Protein AF-A0A101G3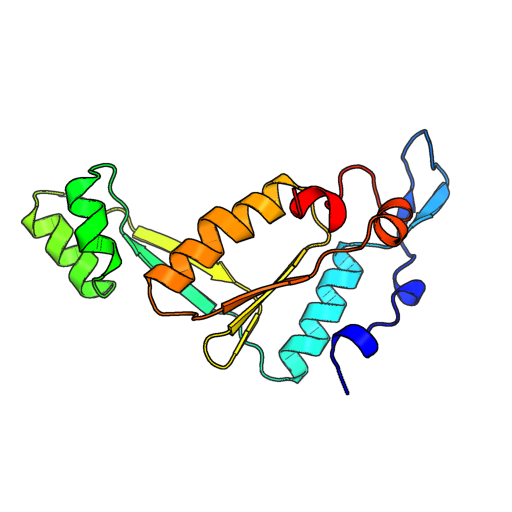Y8-F1 (afdb_monomer_lite)

pLDDT: mean 92.25, std 6.64, range [45.16, 97.62]

Sequence (156 aa):
MDVIQSVDADRFRTKVSKEKTMKGKLLYNPDALNREFKRLFKQRDWKDVRYSYYVTTNYSIMQELITLSLERQKEFLIEKGFTSPIYSYKQTDFVKDNITIEVQFGKYAFVAYDLFVKHLLFYSGGVINVGIEVLPMKSMQSEMSTGIAYYERGSL

Secondary structure (DSSP, 8-state):
--HHHH--GGGG--EE--STTTTT-EE--HHHHHHHHHHHHHTTT-EEEEEEEEE-S-HHHHHHHTTS-HHHHHHHHHHTT-SS-EEEEEEEEEEETTEEEEE--SBHHHHHHIIIIIIHHHHHTTS-SEEEEE---HHHHTTS-TTB--HHHHT-

Foldseek 3Di:
DDLVVVDPQVVQLQDQDPDPVRHRGRFGDLVVSQVSSLVSLVVVVFAKDKDKAWDDPDPVLVVVRLQDDRVVSVVSCVVVPNPDTHIDMDMAGGDDPQEGEDEFQDAPVVVCCCVPPVVVSCCSNSSHPYYHYHFAAPVRCVRHDPRGDHDVVVVD

Radius of gyration: 19.24 Å; chains: 1; bounding box: 45×34×52 Å

Structure (mmCIF, N/CA/C/O backbone):
data_AF-A0A101G3Y8-F1
#
_entry.id   AF-A0A101G3Y8-F1
#
loop_
_atom_site.group_PDB
_atom_site.id
_atom_site.type_symbol
_atom_site.label_atom_id
_atom_site.label_alt_id
_atom_site.label_comp_id
_atom_site.label_asym_id
_atom_site.label_entity_id
_atom_site.label_seq_id
_atom_site.pdbx_PDB_ins_code
_atom_site.Cartn_x
_atom_site.Cartn_y
_atom_site.Cartn_z
_atom_site.occupancy
_atom_site.B_iso_or_equiv
_atom_site.auth_seq_id
_atom_site.auth_comp_id
_atom_site.auth_asym_id
_atom_site.auth_atom_id
_atom_site.pdbx_PDB_model_num
ATOM 1 N N . MET A 1 1 ? -15.088 -18.985 0.917 1.00 54.69 1 MET A N 1
ATOM 2 C CA . MET A 1 1 ? -15.434 -18.028 1.989 1.00 54.69 1 MET A CA 1
ATOM 3 C C . MET A 1 1 ? -14.626 -16.756 1.778 1.00 54.69 1 MET A C 1
ATOM 5 O O . MET A 1 1 ? -13.419 -16.857 1.553 1.00 54.69 1 MET A O 1
ATOM 9 N N . ASP A 1 2 ? -15.286 -15.602 1.765 1.00 86.69 2 ASP A N 1
ATOM 10 C CA . ASP A 1 2 ? -14.684 -14.280 1.541 1.00 86.69 2 ASP A CA 1
ATOM 11 C C . ASP A 1 2 ? -13.694 -13.928 2.672 1.00 86.69 2 ASP A C 1
ATOM 13 O O . ASP A 1 2 ? -13.929 -14.298 3.824 1.00 86.69 2 ASP A O 1
ATOM 17 N N . VAL A 1 3 ? -12.561 -13.284 2.358 1.00 93.56 3 VAL A N 1
ATOM 18 C CA . VAL A 1 3 ? -11.541 -12.910 3.357 1.00 93.56 3 VAL A CA 1
ATOM 19 C C . VAL A 1 3 ? -12.117 -11.956 4.395 1.00 93.56 3 VAL A C 1
ATOM 21 O O . VAL A 1 3 ? -11.931 -12.203 5.582 1.00 93.56 3 VAL A O 1
ATOM 24 N N . ILE A 1 4 ? -12.846 -10.921 3.970 1.00 93.50 4 ILE A N 1
ATOM 25 C CA . ILE A 1 4 ? -13.371 -9.888 4.873 1.00 93.50 4 ILE A CA 1
ATOM 26 C C . ILE A 1 4 ? -14.369 -10.515 5.848 1.00 93.50 4 ILE A C 1
ATOM 28 O O . ILE A 1 4 ? -14.266 -10.319 7.055 1.00 93.50 4 ILE A O 1
ATOM 32 N N . GLN A 1 5 ? -15.275 -11.354 5.340 1.00 94.06 5 GLN A N 1
ATOM 33 C CA . GLN A 1 5 ? -16.267 -12.055 6.164 1.00 94.06 5 GLN A CA 1
ATOM 34 C C . GLN A 1 5 ? -15.651 -13.102 7.102 1.00 94.06 5 GLN A C 1
ATOM 36 O O . GLN A 1 5 ? -16.285 -13.507 8.071 1.00 94.06 5 GLN A O 1
ATOM 41 N N . SER A 1 6 ? -14.433 -13.571 6.814 1.00 94.75 6 SER A N 1
ATOM 42 C CA . SER A 1 6 ? -13.737 -14.547 7.660 1.00 94.75 6 SER A CA 1
ATOM 43 C C . SER A 1 6 ? -13.057 -13.902 8.875 1.00 94.75 6 SER A C 1
ATOM 45 O O . SER A 1 6 ? -12.631 -14.627 9.774 1.00 94.75 6 SER A O 1
ATOM 47 N N . VAL A 1 7 ? -12.912 -12.571 8.905 1.00 95.19 7 VAL A N 1
ATOM 48 C CA . VAL A 1 7 ? -12.275 -11.856 10.017 1.00 95.19 7 VAL A CA 1
ATOM 49 C C . VAL A 1 7 ? -13.308 -11.556 11.098 1.00 95.19 7 VAL A C 1
ATOM 51 O O . VAL A 1 7 ? -14.091 -10.617 10.994 1.00 95.19 7 VAL A O 1
ATOM 54 N N . ASP A 1 8 ? -13.258 -12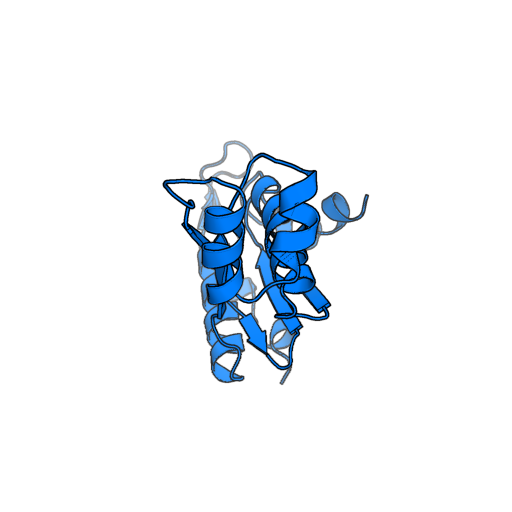.323 12.184 1.00 95.31 8 ASP A N 1
ATOM 55 C CA . ASP A 1 8 ? -13.933 -11.970 13.434 1.00 95.31 8 ASP A CA 1
ATOM 56 C C . ASP A 1 8 ? -13.113 -10.896 14.166 1.00 95.31 8 ASP A C 1
ATOM 58 O O . ASP A 1 8 ? -12.159 -11.191 14.894 1.00 95.31 8 ASP A O 1
ATOM 62 N N . ALA A 1 9 ? -13.455 -9.630 13.916 1.00 94.50 9 ALA A N 1
ATOM 63 C CA . ALA A 1 9 ? -12.718 -8.484 14.433 1.00 94.50 9 ALA A CA 1
ATOM 64 C C . ALA A 1 9 ? -12.719 -8.415 15.970 1.00 94.50 9 ALA A C 1
ATOM 66 O O . ALA A 1 9 ? -11.744 -7.934 16.556 1.00 94.50 9 ALA A O 1
ATOM 67 N N . ASP A 1 10 ? -13.770 -8.896 16.641 1.00 95.19 10 ASP A N 1
ATOM 68 C CA . ASP A 1 10 ? -13.926 -8.751 18.093 1.00 95.19 10 ASP A CA 1
ATOM 69 C C . ASP A 1 10 ? -12.886 -9.554 18.875 1.00 95.19 10 ASP A C 1
ATOM 71 O O . ASP A 1 10 ? -12.412 -9.106 19.924 1.00 95.19 10 ASP A O 1
ATOM 75 N N . ARG A 1 11 ? -12.391 -10.654 18.297 1.00 96.38 11 ARG A N 1
ATOM 76 C CA . ARG A 1 11 ? -11.239 -11.406 18.827 1.00 96.38 11 ARG A CA 1
ATOM 77 C C . ARG A 1 11 ? -9.950 -10.587 18.881 1.00 96.38 11 ARG A C 1
ATOM 79 O O . ARG A 1 11 ? -9.018 -10.950 19.598 1.00 96.38 11 ARG A O 1
ATOM 86 N N . PHE A 1 12 ? -9.886 -9.478 18.147 1.00 96.62 12 PHE A N 1
ATOM 87 C CA . PHE A 1 12 ? -8.729 -8.591 18.085 1.00 96.62 12 PHE A CA 1
ATOM 88 C C . PHE A 1 12 ? -8.887 -7.323 18.936 1.00 96.62 12 PHE A C 1
ATOM 90 O O . PHE A 1 12 ? -8.012 -6.454 18.880 1.00 96.62 12 PHE A O 1
ATOM 97 N N . ARG A 1 13 ? -9.918 -7.226 19.794 1.00 95.81 13 ARG A N 1
ATOM 98 C CA . ARG A 1 13 ? -10.058 -6.180 20.833 1.00 95.81 13 ARG A CA 1
ATOM 99 C C . ARG A 1 13 ? -9.110 -6.397 22.018 1.00 95.81 13 ARG A C 1
ATOM 101 O O . ARG A 1 13 ? -9.514 -6.534 23.168 1.00 95.81 13 ARG A O 1
ATOM 108 N N . THR A 1 14 ? -7.816 -6.460 21.732 1.00 96.25 14 THR A N 1
ATOM 109 C CA . THR A 1 14 ? -6.774 -6.837 22.704 1.00 96.25 14 THR A CA 1
ATOM 110 C C . THR A 1 14 ? -5.933 -5.656 23.178 1.00 96.25 14 THR A C 1
ATOM 112 O O . THR A 1 14 ? -5.093 -5.805 24.066 1.00 96.25 14 THR A O 1
ATOM 115 N N . LYS A 1 15 ? -6.123 -4.465 22.599 1.00 94.94 15 LYS A N 1
ATOM 116 C CA . LYS A 1 15 ? -5.299 -3.296 22.904 1.00 94.94 15 LYS A CA 1
ATOM 117 C C . LYS A 1 15 ? -5.894 -2.507 24.065 1.00 94.94 15 LYS A C 1
ATOM 119 O O . LYS A 1 15 ? -6.909 -1.840 23.902 1.00 94.94 15 LYS A O 1
ATOM 124 N N . VAL A 1 16 ? -5.221 -2.501 25.213 1.00 95.50 16 VAL A N 1
ATOM 125 C CA . VAL A 1 16 ? -5.589 -1.619 26.332 1.00 95.50 16 VAL A CA 1
ATOM 126 C C . VAL A 1 16 ? -5.133 -0.189 26.030 1.00 95.50 16 VAL A C 1
ATOM 128 O O . VAL A 1 16 ? -3.938 0.076 25.866 1.00 95.50 16 VAL A O 1
ATOM 131 N N . SER A 1 17 ? -6.076 0.748 25.957 1.00 94.31 17 SER A N 1
ATOM 132 C CA . SER A 1 17 ? -5.777 2.146 25.647 1.00 94.31 17 SER A CA 1
ATOM 133 C C . SER A 1 17 ? -5.065 2.866 26.793 1.00 94.31 17 SER A C 1
ATOM 135 O O . SER A 1 17 ? -5.454 2.778 27.961 1.00 94.31 17 SER A O 1
ATOM 137 N N . LYS A 1 18 ? -4.039 3.643 26.433 1.00 92.56 18 LYS A N 1
ATOM 138 C CA . LYS A 1 18 ? -3.315 4.565 27.327 1.00 92.56 18 LYS A CA 1
ATOM 139 C C . LYS A 1 18 ? -3.673 6.035 27.065 1.00 92.56 18 LYS A C 1
ATOM 141 O O . LYS A 1 18 ? -3.101 6.927 27.685 1.00 92.56 18 LYS A O 1
ATOM 146 N N . GLU A 1 19 ? -4.587 6.293 26.133 1.00 90.50 19 GLU A N 1
ATOM 147 C CA . GLU A 1 19 ? -4.957 7.639 25.696 1.00 90.50 19 GLU A CA 1
ATOM 148 C C . GLU A 1 19 ? -5.852 8.311 26.743 1.00 90.50 19 GLU A C 1
ATOM 150 O O . GLU A 1 19 ? -6.739 7.669 27.303 1.00 90.50 19 GLU A O 1
ATOM 155 N N . LYS A 1 20 ? -5.642 9.608 27.015 1.00 89.19 20 LYS A N 1
ATOM 156 C CA . LYS A 1 20 ? -6.350 10.326 28.097 1.00 89.19 20 LYS A CA 1
ATOM 157 C C . LYS A 1 20 ? -7.876 10.203 27.998 1.00 89.19 20 LYS A C 1
ATOM 159 O O . LYS A 1 20 ? -8.534 10.040 29.016 1.00 89.19 20 LYS A O 1
ATOM 164 N N . THR A 1 21 ? -8.421 10.240 26.785 1.00 88.06 21 THR A N 1
ATOM 165 C CA . THR A 1 21 ? -9.864 10.189 26.495 1.00 88.06 21 THR A CA 1
ATOM 166 C C . THR A 1 21 ? -10.469 8.783 26.581 1.00 88.06 21 THR A C 1
ATOM 168 O O . THR A 1 21 ? -11.689 8.643 26.596 1.00 88.06 21 THR A O 1
ATOM 171 N N . MET A 1 22 ? -9.645 7.728 26.605 1.00 86.88 22 MET A N 1
ATOM 172 C CA . MET A 1 22 ? -10.089 6.333 26.453 1.00 86.88 22 MET A CA 1
ATOM 173 C C . MET A 1 22 ? -9.342 5.356 27.373 1.00 86.88 22 MET A C 1
ATOM 175 O O . MET A 1 22 ? -9.366 4.149 27.140 1.00 86.88 22 MET A O 1
ATOM 179 N N . LYS A 1 23 ? -8.663 5.859 28.407 1.00 92.06 23 LYS A N 1
ATOM 180 C CA . LYS A 1 23 ? -7.763 5.083 29.265 1.00 92.06 23 LYS A CA 1
ATOM 181 C C . LYS A 1 23 ? -8.454 3.835 29.825 1.00 92.06 23 LYS A C 1
ATOM 183 O O . LYS A 1 23 ? -9.525 3.926 30.413 1.00 92.06 23 LYS A O 1
ATOM 188 N N . GLY A 1 24 ? -7.823 2.676 29.649 1.00 92.25 24 GLY A N 1
ATOM 189 C CA . GLY A 1 24 ? -8.315 1.388 30.148 1.00 92.25 24 GLY A CA 1
ATOM 190 C C . GLY A 1 24 ? -9.329 0.673 29.248 1.00 92.25 24 GLY A C 1
ATOM 191 O O . GLY A 1 24 ? -9.600 -0.498 29.492 1.00 92.25 24 GLY A O 1
ATOM 192 N N . LYS A 1 25 ? -9.853 1.309 28.187 1.00 93.62 25 LYS A N 1
ATOM 193 C CA . LYS A 1 25 ? -10.730 0.628 27.218 1.00 93.62 25 LYS A CA 1
ATOM 194 C C . LYS A 1 25 ? -9.960 -0.423 26.412 1.00 93.62 25 LYS A C 1
ATOM 196 O O . LYS A 1 25 ? -8.806 -0.191 26.043 1.00 93.62 25 LYS A O 1
ATOM 201 N N . LEU A 1 26 ? -10.628 -1.534 26.100 1.00 95.69 26 LEU A N 1
ATOM 202 C CA . LEU A 1 26 ? -10.161 -2.533 25.138 1.00 95.69 26 LEU A CA 1
ATOM 203 C C . LEU A 1 26 ? -10.554 -2.106 23.724 1.00 95.69 26 LEU A C 1
ATOM 205 O O . LEU A 1 26 ? -11.733 -2.024 23.389 1.00 95.69 26 LEU A O 1
ATOM 209 N N . LEU A 1 27 ? -9.544 -1.812 22.916 1.00 96.69 27 LEU A N 1
ATOM 210 C CA . LEU A 1 27 ? -9.666 -1.341 21.544 1.00 96.69 27 LEU A CA 1
ATOM 211 C C . LEU A 1 27 ? -9.235 -2.424 20.565 1.00 96.69 27 LEU A C 1
ATOM 213 O O . LEU A 1 27 ? -8.438 -3.309 20.905 1.00 96.69 27 LEU A O 1
ATOM 217 N N . TYR A 1 28 ? -9.717 -2.312 19.330 1.00 97.62 28 TYR A N 1
ATOM 218 C CA . TYR A 1 28 ? -9.205 -3.106 18.223 1.00 97.62 28 TYR A CA 1
ATOM 219 C C . TYR A 1 28 ? -7.702 -2.867 18.067 1.00 97.62 28 TYR A C 1
ATOM 221 O O . TYR A 1 28 ? -7.219 -1.733 18.123 1.00 97.62 28 TYR A O 1
ATOM 229 N N . ASN A 1 29 ? -6.959 -3.957 17.894 1.00 96.19 29 ASN A N 1
ATOM 230 C CA . ASN A 1 29 ? -5.518 -3.954 17.715 1.00 96.19 29 ASN A CA 1
ATOM 231 C C . ASN A 1 29 ? -5.179 -3.986 16.211 1.00 96.19 29 ASN A C 1
ATOM 233 O O . ASN A 1 29 ? -5.298 -5.054 15.603 1.00 96.19 29 ASN A O 1
ATOM 237 N N . PRO A 1 30 ? -4.733 -2.861 15.612 1.00 94.88 30 PRO A N 1
ATOM 238 C CA . PRO A 1 30 ? -4.433 -2.786 14.183 1.00 94.88 30 PRO A CA 1
ATOM 239 C C . PRO A 1 30 ? -3.407 -3.820 13.723 1.00 94.88 30 PRO A C 1
ATOM 241 O O . PRO A 1 30 ? -3.604 -4.474 12.705 1.00 94.88 30 PRO A O 1
ATOM 244 N N . ASP A 1 31 ? -2.343 -4.027 14.503 1.00 93.50 31 ASP A N 1
ATOM 245 C CA . ASP A 1 31 ? -1.273 -4.956 14.138 1.00 93.50 31 ASP A CA 1
ATOM 246 C C . ASP A 1 31 ? -1.771 -6.403 14.136 1.00 93.50 31 ASP A C 1
ATOM 248 O O . ASP A 1 31 ? -1.342 -7.219 13.321 1.00 93.50 31 ASP A O 1
ATOM 252 N N . ALA A 1 32 ? -2.676 -6.738 15.058 1.00 96.00 32 ALA A N 1
ATOM 253 C CA . ALA A 1 32 ? -3.257 -8.071 15.126 1.00 96.00 32 ALA A CA 1
ATOM 254 C C . ALA A 1 32 ? -4.256 -8.315 13.985 1.00 96.00 32 ALA A C 1
ATOM 256 O O . ALA A 1 32 ? -4.206 -9.379 13.372 1.00 96.00 32 ALA A O 1
ATOM 257 N N . LEU A 1 33 ? -5.077 -7.314 13.646 1.00 96.38 33 LEU A N 1
ATOM 258 C CA . LEU A 1 33 ? -5.957 -7.355 12.476 1.00 96.38 33 LEU A CA 1
ATOM 259 C C . LEU A 1 33 ? -5.151 -7.498 11.178 1.00 96.38 33 LEU A C 1
ATOM 261 O O . LEU A 1 33 ? -5.419 -8.409 10.401 1.00 96.38 33 LEU A O 1
ATOM 265 N N . ASN A 1 34 ? -4.110 -6.684 10.978 1.00 94.31 34 ASN A N 1
ATOM 266 C CA . ASN A 1 34 ? -3.224 -6.773 9.812 1.00 94.31 34 ASN A CA 1
ATOM 267 C C . ASN A 1 34 ? -2.621 -8.177 9.653 1.00 94.31 34 ASN A C 1
ATOM 269 O O . ASN A 1 34 ? -2.605 -8.728 8.552 1.00 94.31 34 ASN A O 1
ATOM 273 N N . ARG A 1 35 ? -2.159 -8.794 10.751 1.00 95.00 35 ARG A N 1
ATOM 274 C CA . ARG A 1 35 ? -1.640 -10.173 10.722 1.00 95.00 35 ARG A CA 1
ATOM 275 C C . ARG A 1 35 ? -2.706 -11.194 10.335 1.00 95.00 35 ARG A C 1
ATOM 277 O O . ARG A 1 35 ? -2.390 -12.128 9.600 1.00 95.00 35 ARG A O 1
ATOM 284 N N . GLU A 1 36 ? -3.938 -11.028 10.804 1.00 96.50 36 GLU A N 1
ATOM 285 C CA . GLU A 1 36 ? -5.028 -11.945 10.468 1.00 96.50 36 GLU A CA 1
ATOM 286 C C . GLU A 1 36 ? -5.439 -11.836 9.000 1.00 96.50 36 GLU A C 1
ATOM 288 O O . GLU A 1 36 ? -5.529 -12.855 8.311 1.00 96.50 36 GLU A O 1
ATOM 293 N N . PHE A 1 37 ? -5.589 -10.615 8.483 1.00 96.69 37 PHE A N 1
ATOM 294 C CA . PHE A 1 37 ? -5.804 -10.399 7.053 1.00 96.69 37 PHE A CA 1
ATOM 295 C C . PHE A 1 37 ? -4.665 -11.004 6.232 1.00 96.69 37 PHE A C 1
ATOM 297 O O . PHE A 1 37 ? -4.924 -11.761 5.296 1.00 96.69 37 PHE A O 1
ATOM 304 N N . LYS A 1 38 ? -3.404 -10.772 6.628 1.00 95.12 38 LYS A N 1
ATOM 305 C CA . LYS A 1 38 ? -2.237 -11.363 5.961 1.00 95.12 38 LYS A CA 1
ATOM 306 C C . LYS A 1 38 ? -2.315 -12.883 5.919 1.00 95.12 38 LYS A C 1
ATOM 308 O O . LYS A 1 38 ? -2.143 -13.470 4.854 1.00 95.12 38 LYS A O 1
ATOM 313 N N . ARG A 1 39 ? -2.635 -13.529 7.041 1.00 95.94 39 ARG A N 1
ATOM 314 C CA . ARG A 1 39 ? -2.814 -14.985 7.113 1.00 95.94 39 ARG A CA 1
ATOM 315 C C . ARG A 1 39 ? -3.896 -15.469 6.140 1.00 95.94 39 ARG A C 1
ATOM 317 O O . ARG A 1 39 ? -3.658 -16.416 5.392 1.00 95.94 39 ARG A O 1
ATOM 324 N N . LEU A 1 40 ? -5.062 -14.825 6.129 1.00 96.56 40 LEU A N 1
ATOM 325 C CA . LEU A 1 40 ? -6.205 -15.219 5.298 1.00 96.56 40 LEU A CA 1
ATOM 326 C C . LEU A 1 40 ? -5.975 -14.991 3.799 1.00 96.56 40 LEU A C 1
ATOM 328 O O . LEU A 1 40 ? -6.386 -15.830 2.992 1.00 96.56 40 LEU A O 1
ATOM 332 N N . PHE A 1 41 ? -5.319 -13.893 3.421 1.00 96.19 41 PHE A N 1
ATOM 333 C CA . PHE A 1 41 ? -4.946 -13.622 2.034 1.00 96.19 41 PHE A CA 1
ATOM 334 C C . PHE A 1 41 ? -3.875 -14.602 1.546 1.00 96.19 41 PHE A C 1
ATOM 336 O O . PHE A 1 41 ? -4.028 -15.190 0.475 1.00 96.19 41 PHE A O 1
ATOM 343 N N . LYS A 1 42 ? -2.841 -14.879 2.352 1.00 94.88 42 LYS A N 1
ATOM 344 C CA . LYS A 1 42 ? -1.794 -15.858 2.003 1.00 94.88 42 LYS A CA 1
ATOM 345 C C . LYS A 1 42 ? -2.357 -17.266 1.796 1.00 94.88 42 LYS A C 1
ATOM 347 O O . LYS A 1 42 ? -1.930 -17.954 0.880 1.00 94.88 42 LYS A O 1
ATOM 352 N N . GLN A 1 43 ? -3.364 -17.666 2.576 1.00 95.56 43 GLN A N 1
ATOM 353 C CA . GLN A 1 43 ? -4.085 -18.937 2.389 1.00 95.56 43 GLN A CA 1
ATOM 354 C C . GLN A 1 43 ? -4.858 -19.040 1.064 1.00 95.56 43 GLN A C 1
ATOM 356 O O . GLN A 1 43 ? -5.323 -20.119 0.717 1.00 95.56 43 GLN A O 1
ATOM 361 N N . ARG A 1 44 ? -5.033 -17.927 0.347 1.00 94.62 44 ARG A N 1
ATOM 362 C CA . ARG A 1 44 ? -5.738 -17.842 -0.941 1.00 94.62 44 ARG A CA 1
ATOM 363 C C . ARG A 1 44 ? -4.795 -17.456 -2.086 1.00 94.62 44 ARG A C 1
ATOM 365 O O . ARG A 1 44 ? -5.237 -16.902 -3.098 1.00 94.62 44 ARG A O 1
ATOM 372 N N . ASP A 1 45 ? -3.505 -17.733 -1.899 1.00 94.94 45 ASP A N 1
ATOM 373 C CA . ASP A 1 45 ? -2.422 -17.530 -2.865 1.00 94.94 45 ASP A CA 1
ATOM 374 C C . ASP A 1 45 ? -2.150 -16.070 -3.247 1.00 94.94 45 ASP A C 1
ATOM 376 O O . ASP A 1 45 ? -1.589 -15.800 -4.308 1.00 94.94 45 ASP A O 1
ATOM 380 N N . TRP A 1 46 ? -2.507 -15.116 -2.383 1.00 96.56 46 TRP A N 1
ATOM 381 C CA . TRP A 1 46 ? -2.073 -13.727 -2.542 1.00 96.56 46 TRP A CA 1
ATOM 382 C C . TRP A 1 46 ? -0.600 -13.590 -2.159 1.00 96.56 46 TRP A C 1
ATOM 384 O O . TRP A 1 46 ? -0.190 -13.960 -1.054 1.00 96.56 46 TRP A O 1
ATOM 394 N N . LYS A 1 47 ? 0.222 -13.052 -3.059 1.00 95.06 47 LYS A N 1
ATOM 395 C CA . LYS A 1 47 ? 1.686 -13.062 -2.917 1.00 95.06 47 LYS A CA 1
ATOM 396 C C . LYS A 1 47 ? 2.232 -11.673 -2.629 1.00 95.06 47 LYS A C 1
ATOM 398 O O . LYS A 1 47 ? 1.654 -10.679 -3.051 1.00 95.06 47 LYS A O 1
ATOM 403 N N . ASP A 1 48 ? 3.358 -11.641 -1.917 1.00 94.38 48 ASP A N 1
ATOM 404 C CA . ASP A 1 48 ? 4.103 -10.396 -1.764 1.00 94.38 48 ASP A CA 1
ATOM 405 C C . ASP A 1 48 ? 4.797 -10.138 -3.106 1.00 94.38 48 ASP A C 1
ATOM 407 O O . ASP A 1 48 ? 5.424 -11.048 -3.657 1.00 94.38 48 ASP A O 1
ATOM 411 N N . VAL A 1 49 ? 4.690 -8.923 -3.636 1.00 94.00 49 VAL A N 1
ATOM 412 C CA . VAL A 1 49 ? 5.338 -8.542 -4.896 1.00 94.00 49 VAL A CA 1
ATOM 413 C C . VAL A 1 49 ? 6.226 -7.341 -4.663 1.00 94.00 49 VAL A C 1
ATOM 415 O O . VAL A 1 49 ? 5.826 -6.341 -4.066 1.00 94.00 49 VAL A O 1
ATOM 418 N N . ARG A 1 50 ? 7.454 -7.449 -5.166 1.00 93.62 50 ARG A N 1
ATOM 419 C CA . ARG A 1 50 ? 8.436 -6.375 -5.184 1.00 93.62 50 ARG A CA 1
ATOM 420 C C . ARG A 1 50 ? 8.541 -5.828 -6.599 1.00 93.62 50 ARG A C 1
ATOM 422 O O . ARG A 1 50 ? 8.831 -6.580 -7.522 1.00 93.62 50 ARG A O 1
ATOM 429 N N . TYR A 1 51 ? 8.358 -4.522 -6.740 1.00 92.00 51 TYR A N 1
ATOM 430 C CA . TYR A 1 51 ? 8.607 -3.798 -7.976 1.00 92.00 51 TYR A CA 1
ATOM 431 C C . TYR A 1 51 ? 9.880 -2.967 -7.834 1.00 92.00 51 TYR A C 1
ATOM 433 O O . TYR A 1 51 ? 10.006 -2.140 -6.925 1.00 92.00 51 TYR A O 1
ATOM 441 N N . SER A 1 52 ? 10.835 -3.220 -8.717 1.00 94.56 52 SER A N 1
ATOM 442 C CA . SER A 1 52 ? 12.145 -2.578 -8.742 1.00 94.56 52 SER A CA 1
ATOM 443 C C . SER A 1 52 ? 12.222 -1.597 -9.900 1.00 94.56 52 SER A C 1
ATOM 445 O O . SER A 1 52 ? 11.682 -1.867 -10.967 1.00 94.56 52 SER A O 1
ATOM 447 N N . TYR A 1 53 ? 12.893 -0.469 -9.688 1.00 94.19 53 TYR A N 1
ATOM 448 C CA . TYR A 1 53 ? 12.980 0.612 -10.669 1.00 94.19 53 TYR A CA 1
ATOM 449 C C . TYR A 1 53 ? 14.210 1.485 -10.411 1.00 94.19 53 TYR A C 1
ATOM 451 O O . TYR A 1 53 ? 14.764 1.489 -9.309 1.00 94.19 53 TYR A O 1
ATOM 459 N N . TYR A 1 54 ? 14.619 2.256 -11.411 1.00 95.88 54 TYR A N 1
ATOM 460 C CA . TYR A 1 54 ? 15.595 3.329 -11.251 1.00 95.88 54 TYR A CA 1
ATOM 461 C C . TYR A 1 54 ? 14.903 4.687 -11.124 1.00 95.88 54 TYR A C 1
ATOM 463 O O . TYR A 1 54 ? 13.805 4.890 -11.639 1.00 95.88 54 TYR A O 1
ATOM 471 N N . VAL A 1 55 ? 15.539 5.627 -10.422 1.00 94.06 55 VAL A N 1
ATOM 472 C CA . VAL A 1 55 ? 15.008 6.986 -10.234 1.00 94.06 55 VAL A CA 1
ATOM 473 C C . VAL A 1 55 ? 15.872 8.041 -10.906 1.00 94.06 55 VAL A C 1
ATOM 475 O O . VAL A 1 55 ? 17.086 7.899 -11.038 1.00 94.06 55 VAL A O 1
ATOM 478 N N . THR A 1 56 ? 15.225 9.138 -11.284 1.00 93.44 56 THR A N 1
ATOM 479 C CA . THR A 1 56 ? 15.860 10.351 -11.792 1.00 93.44 56 THR A CA 1
ATOM 480 C C . THR A 1 56 ? 15.064 11.571 -11.338 1.00 93.44 56 THR A C 1
ATOM 482 O O . THR A 1 56 ? 13.863 11.477 -11.092 1.00 93.44 56 THR A O 1
ATOM 485 N N . THR A 1 57 ? 15.728 12.718 -11.218 1.00 91.75 57 THR A N 1
ATOM 486 C CA . THR A 1 57 ? 15.080 14.017 -10.985 1.00 91.75 57 THR A CA 1
ATOM 487 C C . THR A 1 57 ? 14.743 14.742 -12.291 1.00 91.75 57 THR A C 1
ATOM 489 O O . THR A 1 57 ? 14.077 15.774 -12.263 1.00 91.75 57 THR A O 1
ATOM 492 N N . ASN A 1 58 ? 15.181 14.220 -13.445 1.00 94.00 58 ASN A N 1
ATOM 493 C CA . ASN A 1 58 ? 14.874 14.794 -14.750 1.00 94.00 58 ASN A CA 1
ATOM 494 C C . ASN A 1 58 ? 13.502 14.307 -15.240 1.00 94.00 58 ASN A C 1
ATOM 496 O O . ASN A 1 58 ? 13.335 13.140 -15.593 1.00 94.00 58 ASN A O 1
ATOM 500 N N . TYR A 1 59 ? 12.540 15.227 -15.291 1.00 90.31 59 TYR A N 1
ATOM 501 C CA . TYR A 1 59 ? 11.151 14.939 -15.642 1.00 90.31 59 TYR A CA 1
ATOM 502 C C . TYR A 1 59 ? 10.981 14.337 -17.045 1.00 90.31 59 TYR A C 1
ATOM 504 O O . TYR A 1 59 ? 10.279 13.340 -17.197 1.00 90.31 59 TYR A O 1
ATOM 512 N N . SER A 1 60 ? 11.652 14.886 -18.061 1.00 92.00 60 SER A N 1
ATOM 513 C CA . SER A 1 60 ? 11.530 14.395 -19.441 1.00 92.00 60 SER A CA 1
ATOM 514 C C . SER A 1 60 ? 12.070 12.972 -19.587 1.00 92.00 60 SER A C 1
ATOM 516 O O . SER A 1 60 ? 11.496 12.156 -20.296 1.00 92.00 60 SER A O 1
ATOM 518 N N . ILE A 1 61 ? 13.152 12.654 -18.873 1.00 94.31 61 ILE A N 1
ATOM 519 C CA . ILE A 1 61 ? 13.735 11.306 -18.849 1.00 94.31 61 ILE A CA 1
ATOM 520 C C . ILE A 1 61 ? 12.827 10.344 -18.083 1.00 94.31 61 ILE A C 1
ATOM 522 O O . ILE A 1 61 ? 12.640 9.211 -18.513 1.00 94.31 61 ILE A O 1
ATOM 526 N N . MET A 1 62 ? 12.235 10.790 -16.972 1.00 91.06 62 MET A N 1
ATOM 527 C CA . MET A 1 62 ? 11.329 9.979 -16.158 1.00 91.06 62 MET A CA 1
ATOM 528 C C . MET A 1 62 ? 10.126 9.468 -16.962 1.00 91.06 62 MET A C 1
ATOM 530 O O . MET A 1 62 ? 9.756 8.310 -16.799 1.00 91.06 62 MET A O 1
ATOM 534 N N . GLN A 1 63 ? 9.538 10.296 -17.833 1.00 88.62 63 GLN A N 1
ATOM 535 C CA . GLN A 1 63 ? 8.378 9.903 -18.646 1.00 88.62 63 GLN A CA 1
ATOM 536 C C . GLN A 1 63 ? 8.665 8.707 -19.564 1.00 88.62 63 GLN A C 1
ATOM 538 O O . GLN A 1 63 ? 7.805 7.849 -19.734 1.00 88.62 63 GLN A O 1
ATOM 543 N N . GLU A 1 64 ? 9.870 8.628 -20.126 1.00 91.69 64 GLU A N 1
ATOM 544 C CA . GLU A 1 64 ? 10.292 7.490 -20.947 1.00 91.69 64 GLU A CA 1
ATOM 545 C C . GLU A 1 64 ? 10.700 6.306 -20.057 1.00 91.69 64 GLU A C 1
ATOM 547 O O . GLU A 1 64 ? 10.252 5.179 -20.269 1.00 91.69 64 GLU A O 1
ATOM 552 N N . LEU A 1 65 ? 11.462 6.582 -18.991 1.00 92.38 65 LEU A N 1
ATOM 553 C CA . LEU A 1 65 ? 12.000 5.594 -18.054 1.00 92.38 65 LEU A CA 1
ATOM 554 C C . LEU A 1 65 ? 10.929 4.653 -17.486 1.00 92.38 65 LEU A C 1
ATOM 556 O O . LEU A 1 65 ? 11.161 3.449 -17.409 1.00 92.38 65 LEU A O 1
ATOM 560 N N . ILE A 1 66 ? 9.763 5.182 -17.098 1.00 87.94 66 ILE A N 1
ATOM 561 C CA . ILE A 1 66 ? 8.701 4.390 -16.451 1.00 87.94 66 ILE A CA 1
ATOM 562 C C . ILE A 1 66 ? 8.106 3.304 -17.353 1.00 87.94 66 ILE A C 1
ATOM 564 O O . ILE A 1 66 ? 7.515 2.360 -16.840 1.00 87.94 66 ILE A O 1
ATOM 568 N N . THR A 1 67 ? 8.267 3.425 -18.673 1.00 88.94 67 THR A N 1
ATOM 569 C CA . THR A 1 67 ? 7.743 2.461 -19.654 1.00 88.94 67 THR A CA 1
ATOM 570 C C . THR A 1 67 ? 8.715 1.317 -19.949 1.00 88.94 67 THR A C 1
ATOM 572 O O . THR A 1 67 ? 8.353 0.340 -20.601 1.00 88.94 67 THR A O 1
ATOM 575 N N . LEU A 1 68 ? 9.960 1.433 -19.480 1.00 91.81 68 LEU A N 1
ATOM 576 C CA . LEU A 1 68 ? 11.042 0.499 -19.768 1.00 91.81 68 LEU A CA 1
ATOM 577 C C . LEU A 1 68 ? 11.131 -0.593 -18.694 1.00 91.81 68 LEU A C 1
ATOM 579 O O . LEU A 1 68 ? 10.852 -0.348 -17.517 1.00 91.81 68 LEU A O 1
ATOM 583 N N . SER A 1 69 ? 11.609 -1.781 -19.082 1.00 92.12 69 SER A N 1
ATOM 584 C CA . SER A 1 69 ? 11.999 -2.823 -18.121 1.00 92.12 69 SER A CA 1
ATOM 585 C C . SER A 1 69 ? 13.141 -2.343 -17.221 1.00 92.12 69 SER A C 1
ATOM 587 O O . SER A 1 69 ? 13.886 -1.435 -17.586 1.00 92.12 69 SER A O 1
ATOM 589 N N . LEU A 1 70 ? 13.326 -2.966 -16.055 1.00 93.38 70 LEU A N 1
ATOM 590 C CA . LEU A 1 70 ? 14.367 -2.580 -15.095 1.00 93.38 70 LEU A CA 1
ATOM 591 C C . LEU A 1 70 ? 15.776 -2.559 -15.714 1.00 93.38 70 LEU A C 1
ATOM 593 O O . LEU A 1 70 ? 16.556 -1.639 -15.460 1.00 93.38 70 LEU A O 1
ATOM 597 N N . GLU A 1 71 ? 16.102 -3.566 -16.522 1.00 93.06 71 GLU A N 1
ATOM 598 C CA . GLU A 1 71 ? 17.380 -3.673 -17.225 1.00 93.06 71 GLU A CA 1
ATOM 599 C C . GLU A 1 71 ? 17.550 -2.495 -18.186 1.00 93.06 71 GLU A C 1
ATOM 601 O O . GLU A 1 71 ? 18.564 -1.792 -18.146 1.00 93.06 71 GLU A O 1
ATOM 606 N N . ARG A 1 72 ? 16.508 -2.207 -18.976 1.00 95.94 72 ARG A N 1
ATOM 607 C CA . ARG A 1 72 ? 16.537 -1.127 -19.960 1.00 95.94 72 ARG A CA 1
ATOM 608 C C . ARG A 1 72 ? 16.525 0.256 -19.310 1.00 95.94 72 ARG A C 1
ATOM 610 O O . ARG A 1 72 ? 17.154 1.167 -19.836 1.00 95.94 72 ARG A O 1
ATOM 617 N N . GLN A 1 73 ? 15.896 0.417 -18.146 1.00 96.31 73 GLN A N 1
ATOM 618 C CA . GLN A 1 73 ? 15.955 1.648 -17.352 1.00 96.31 73 GLN A CA 1
ATOM 619 C C . GLN A 1 73 ? 17.397 2.013 -16.990 1.00 96.31 73 GLN A C 1
ATOM 621 O O . GLN A 1 73 ? 17.799 3.169 -17.123 1.00 96.31 73 GLN A O 1
ATOM 626 N N . LYS A 1 74 ? 18.191 1.030 -16.547 1.00 96.81 74 LYS A N 1
ATOM 627 C CA . LYS A 1 74 ? 19.598 1.247 -16.194 1.00 96.81 74 LYS A CA 1
ATOM 628 C C . LYS A 1 74 ? 20.408 1.713 -17.402 1.00 96.81 74 LYS A C 1
ATOM 630 O O . LYS A 1 74 ? 21.132 2.700 -17.301 1.00 96.81 74 LYS A O 1
ATOM 635 N N . GLU A 1 75 ? 20.285 1.002 -18.521 1.00 97.06 75 GLU A N 1
ATOM 636 C CA . GLU A 1 75 ? 20.985 1.320 -19.771 1.00 97.06 75 GLU A CA 1
ATOM 637 C C . GLU A 1 75 ? 20.600 2.704 -20.292 1.00 97.06 75 GLU A C 1
ATOM 639 O O . GLU A 1 75 ? 21.470 3.526 -20.566 1.00 97.06 75 GLU A O 1
ATOM 644 N N . PHE A 1 76 ? 19.300 2.996 -20.333 1.00 97.19 76 PHE A N 1
ATOM 645 C CA . PHE A 1 76 ? 18.767 4.278 -20.775 1.00 97.19 76 PHE A CA 1
ATOM 646 C C . PHE A 1 76 ? 19.312 5.448 -19.947 1.00 97.19 76 PHE A C 1
ATOM 648 O O . PHE A 1 76 ? 19.704 6.472 -20.500 1.00 97.19 76 PHE A O 1
ATOM 655 N N . LEU A 1 77 ? 19.404 5.305 -18.621 1.00 97.38 77 LEU A N 1
ATOM 656 C CA . LEU A 1 77 ? 19.998 6.345 -17.777 1.00 97.38 77 LEU A CA 1
ATOM 657 C C . LEU A 1 77 ? 21.487 6.555 -18.084 1.00 97.38 77 LEU A C 1
ATOM 659 O O . LEU A 1 77 ? 21.934 7.699 -18.150 1.00 97.38 77 LEU A O 1
ATOM 663 N N . ILE A 1 78 ? 22.244 5.484 -18.327 1.00 96.62 78 ILE A N 1
ATOM 664 C CA . ILE A 1 78 ? 23.659 5.584 -18.718 1.00 96.62 78 ILE A CA 1
ATOM 665 C C . ILE A 1 78 ? 23.795 6.295 -20.074 1.00 96.62 78 ILE A C 1
ATOM 667 O O . ILE A 1 78 ? 24.608 7.210 -20.198 1.00 96.62 78 ILE A O 1
ATOM 671 N N . GLU A 1 79 ? 22.959 5.954 -21.060 1.00 96.56 79 GLU A N 1
ATOM 672 C CA . GLU A 1 79 ? 22.913 6.607 -22.381 1.00 96.56 79 GLU A CA 1
ATOM 673 C C . GLU A 1 79 ? 22.598 8.110 -22.280 1.00 96.56 79 GLU A C 1
ATOM 675 O O . GLU A 1 79 ? 23.118 8.914 -23.053 1.00 96.56 79 GLU A O 1
ATOM 680 N N . LYS A 1 80 ? 21.784 8.517 -21.297 1.00 96.31 80 LYS A N 1
ATOM 681 C CA . LYS A 1 80 ? 21.476 9.929 -21.005 1.00 96.31 80 LYS A CA 1
ATOM 682 C C . LYS A 1 80 ? 22.540 10.633 -20.147 1.00 96.31 80 LYS A C 1
ATOM 684 O O . LYS A 1 80 ? 22.326 11.776 -19.747 1.00 96.31 80 LYS A O 1
ATOM 689 N N . GLY A 1 81 ? 23.671 9.983 -19.867 1.00 95.56 81 GLY A N 1
ATOM 690 C CA . GLY A 1 81 ? 24.815 10.571 -19.164 1.00 95.56 81 GLY A CA 1
ATOM 691 C C . GLY A 1 81 ? 24.790 10.435 -17.639 1.00 95.56 81 GLY A C 1
ATOM 692 O O . GLY A 1 81 ? 25.595 11.074 -16.962 1.00 95.56 81 GLY A O 1
ATOM 693 N N . PHE A 1 82 ? 23.902 9.613 -17.068 1.00 95.50 82 PHE A N 1
ATOM 694 C CA . PHE A 1 82 ? 23.910 9.331 -15.630 1.00 95.50 82 PHE A CA 1
ATOM 695 C C . PHE A 1 82 ? 25.004 8.307 -15.316 1.00 95.50 82 PHE A C 1
ATOM 697 O O . PHE A 1 82 ? 24.912 7.142 -15.696 1.00 95.50 82 PHE A O 1
ATOM 704 N N . THR A 1 83 ? 26.028 8.725 -14.574 1.00 92.81 83 THR A N 1
ATOM 705 C CA . THR A 1 83 ? 27.174 7.868 -14.220 1.00 92.81 83 THR A CA 1
ATOM 706 C C . THR A 1 83 ? 26.857 6.851 -13.123 1.00 92.81 83 THR A C 1
ATOM 708 O O . THR A 1 83 ? 27.459 5.780 -13.089 1.00 92.81 83 THR A O 1
ATOM 711 N N . SER A 1 84 ? 25.879 7.155 -12.264 1.00 93.12 84 SER A N 1
ATOM 712 C CA . SER A 1 84 ? 25.459 6.301 -11.147 1.00 93.12 84 SER A CA 1
ATOM 713 C C . SER A 1 84 ? 23.929 6.231 -11.044 1.00 93.12 84 SER A C 1
ATOM 715 O O . SER A 1 84 ? 23.346 6.913 -10.196 1.00 93.12 84 SER A O 1
ATOM 717 N N . PRO A 1 85 ? 23.247 5.434 -11.893 1.00 95.81 85 PRO A N 1
ATOM 718 C CA . PRO A 1 85 ? 21.804 5.227 -11.793 1.00 95.81 85 PRO A CA 1
ATOM 719 C C . PRO A 1 85 ? 21.387 4.738 -10.398 1.00 95.81 85 PRO A C 1
ATOM 721 O O . PRO A 1 85 ? 21.919 3.752 -9.883 1.00 95.81 85 PRO A O 1
ATOM 724 N N . ILE A 1 86 ? 20.410 5.413 -9.788 1.00 96.50 86 ILE A N 1
ATOM 725 C CA . ILE A 1 86 ? 19.960 5.120 -8.422 1.00 96.50 86 ILE A CA 1
ATOM 726 C C . ILE A 1 86 ? 18.862 4.058 -8.469 1.00 96.50 86 ILE A C 1
ATOM 728 O O . ILE A 1 86 ? 17.761 4.315 -8.953 1.00 96.50 86 ILE A O 1
ATOM 732 N N . TYR A 1 87 ? 19.160 2.873 -7.943 1.00 96.56 87 TYR A N 1
ATOM 733 C CA . TYR A 1 87 ? 18.200 1.780 -7.809 1.00 96.56 87 TYR A CA 1
ATOM 734 C C . TYR A 1 87 ? 17.260 2.005 -6.618 1.00 96.56 87 TYR A C 1
ATOM 736 O O . TYR A 1 87 ? 17.686 2.387 -5.526 1.00 96.56 87 TYR A O 1
ATOM 744 N N . SER A 1 88 ? 15.980 1.703 -6.803 1.00 95.44 88 SER A N 1
ATOM 745 C CA . SER A 1 88 ? 14.973 1.678 -5.751 1.00 95.44 88 SER A CA 1
ATOM 746 C C . SER A 1 88 ? 14.005 0.513 -5.945 1.00 95.44 88 SER A C 1
ATOM 748 O O . SER A 1 88 ? 14.023 -0.213 -6.940 1.00 95.44 88 SER A O 1
ATOM 750 N N . TYR A 1 89 ? 13.154 0.305 -4.948 1.00 94.56 89 TYR A N 1
ATOM 751 C CA . TYR A 1 89 ? 12.064 -0.650 -5.039 1.00 94.56 89 TYR A CA 1
ATOM 752 C C . TYR A 1 89 ? 10.912 -0.264 -4.116 1.00 94.56 89 TYR A C 1
ATOM 754 O O . TYR A 1 89 ? 11.059 0.534 -3.179 1.00 94.56 89 TYR A O 1
ATOM 762 N N . LYS A 1 90 ? 9.756 -0.861 -4.383 1.00 93.69 90 LYS A N 1
ATOM 763 C CA . LYS A 1 90 ? 8.594 -0.889 -3.497 1.00 93.69 90 LYS A CA 1
ATOM 764 C C . LYS A 1 90 ? 8.083 -2.316 -3.400 1.00 93.69 90 LYS A C 1
ATOM 766 O O . LYS A 1 90 ? 8.317 -3.128 -4.290 1.00 93.69 90 LYS A O 1
ATOM 771 N N . GLN A 1 91 ? 7.417 -2.617 -2.298 1.00 91.94 91 GLN A N 1
ATOM 772 C CA . GLN A 1 91 ? 6.812 -3.915 -2.053 1.00 91.94 91 GLN A CA 1
ATOM 773 C C . GLN A 1 91 ? 5.372 -3.710 -1.596 1.00 91.94 91 GLN A C 1
ATOM 775 O O . GLN A 1 91 ? 5.085 -2.756 -0.871 1.00 91.94 91 GLN A O 1
ATOM 780 N N . THR A 1 92 ? 4.500 -4.602 -2.045 1.00 89.56 92 THR A N 1
ATOM 781 C CA . THR A 1 92 ? 3.107 -4.715 -1.613 1.00 89.56 92 THR A CA 1
ATOM 782 C C . THR A 1 92 ? 2.842 -6.162 -1.200 1.00 89.56 92 THR A C 1
ATOM 784 O O . THR A 1 92 ? 3.492 -7.085 -1.708 1.00 89.56 92 THR A O 1
ATOM 787 N N . ASP A 1 93 ? 1.950 -6.358 -0.235 1.00 84.94 93 ASP A N 1
ATOM 788 C CA . ASP A 1 93 ? 1.799 -7.636 0.469 1.00 84.94 93 ASP A CA 1
ATOM 789 C C . ASP A 1 93 ? 0.853 -8.620 -0.246 1.00 84.94 93 ASP A C 1
ATOM 791 O O . ASP A 1 93 ? 0.989 -9.845 -0.107 1.00 84.94 93 ASP A O 1
ATOM 795 N N . PHE A 1 94 ? -0.113 -8.110 -1.015 1.00 94.06 94 PHE A N 1
ATOM 796 C CA . PHE A 1 94 ? -1.159 -8.933 -1.618 1.00 94.06 94 PHE A CA 1
ATOM 797 C C . PHE A 1 94 ? -1.351 -8.592 -3.092 1.00 94.06 94 PHE A C 1
ATOM 799 O O . PHE A 1 94 ? -2.151 -7.732 -3.429 1.00 94.06 94 PHE A O 1
ATOM 806 N N . VAL A 1 95 ? -0.699 -9.344 -3.981 1.00 95.56 95 VAL A N 1
ATOM 807 C CA . VAL A 1 95 ? -0.989 -9.318 -5.423 1.00 95.56 95 VAL A CA 1
ATOM 808 C C . VAL A 1 95 ? -1.472 -10.675 -5.908 1.00 95.56 95 VAL A C 1
ATOM 810 O O . VAL A 1 95 ? -0.914 -11.717 -5.539 1.00 95.56 95 VAL A O 1
ATOM 813 N N . LYS A 1 96 ? -2.497 -10.648 -6.759 1.00 95.50 96 LYS A N 1
ATOM 814 C CA . LYS A 1 96 ? -3.022 -11.799 -7.491 1.00 95.50 96 LYS A CA 1
ATOM 815 C C . LYS A 1 96 ? -3.736 -11.313 -8.752 1.00 95.50 96 LYS A C 1
ATOM 817 O O . LYS A 1 96 ? -4.460 -10.331 -8.684 1.00 95.50 96 LYS A O 1
ATOM 822 N N . ASP A 1 97 ? -3.520 -11.977 -9.886 1.00 95.31 97 ASP A N 1
ATOM 823 C CA . ASP A 1 97 ? -4.210 -11.688 -11.156 1.00 95.31 97 ASP A CA 1
ATOM 824 C C . ASP A 1 97 ? -4.162 -10.199 -11.570 1.00 95.31 97 ASP A C 1
ATOM 826 O O . ASP A 1 97 ? -5.155 -9.620 -12.001 1.00 95.31 97 ASP A O 1
ATOM 830 N N . ASN A 1 98 ? -2.990 -9.567 -11.410 1.00 94.56 98 ASN A N 1
ATOM 831 C CA . ASN A 1 98 ? -2.753 -8.134 -11.650 1.00 94.56 98 ASN A CA 1
ATOM 832 C C . ASN A 1 98 ? -3.654 -7.200 -10.816 1.00 94.56 98 ASN A C 1
ATOM 834 O O . ASN A 1 98 ? -3.899 -6.053 -11.188 1.00 94.56 98 ASN A O 1
ATOM 838 N N . ILE A 1 99 ? -4.144 -7.668 -9.671 1.00 95.44 99 ILE A N 1
ATOM 839 C CA . ILE A 1 99 ? -4.860 -6.874 -8.673 1.00 95.44 99 ILE A CA 1
ATOM 840 C C . ILE A 1 99 ? -3.990 -6.823 -7.426 1.00 95.44 99 ILE A C 1
ATOM 842 O O . ILE A 1 99 ? -3.492 -7.861 -6.984 1.00 95.44 99 ILE A O 1
ATOM 846 N N . THR A 1 100 ? -3.820 -5.634 -6.848 1.00 95.56 100 THR A N 1
ATOM 847 C CA . THR A 1 100 ? -3.252 -5.505 -5.501 1.00 95.56 100 THR A CA 1
ATOM 848 C C . THR A 1 100 ? -4.323 -5.157 -4.478 1.00 95.56 100 THR A C 1
ATOM 850 O O . THR A 1 100 ? -5.257 -4.413 -4.778 1.00 95.56 100 THR A O 1
ATOM 853 N N . ILE A 1 101 ? -4.168 -5.691 -3.271 1.00 94.94 101 ILE A N 1
ATOM 854 C CA . ILE A 1 101 ? -4.922 -5.302 -2.085 1.00 94.94 101 ILE A CA 1
ATOM 855 C C . ILE A 1 101 ? -3.930 -4.751 -1.060 1.00 94.94 101 ILE A C 1
ATOM 857 O O . ILE A 1 101 ? -2.927 -5.390 -0.754 1.00 94.94 101 ILE A O 1
ATOM 861 N N . GLU A 1 102 ? -4.238 -3.599 -0.481 1.00 92.69 102 GLU A N 1
ATOM 862 C CA . GLU A 1 102 ? -3.558 -3.069 0.700 1.00 92.69 102 GLU A CA 1
ATOM 863 C C . GLU A 1 102 ? -4.589 -2.960 1.834 1.00 92.69 102 GLU A C 1
ATOM 865 O O . GLU A 1 102 ? -5.677 -2.403 1.676 1.00 92.69 102 GLU A O 1
ATOM 870 N N . VAL A 1 103 ? -4.283 -3.572 2.981 1.00 94.12 103 VAL A N 1
ATOM 871 C CA . VAL A 1 103 ? -5.130 -3.506 4.180 1.00 94.12 103 VAL A CA 1
ATOM 872 C C . VAL A 1 103 ? -4.513 -2.504 5.133 1.00 94.12 103 VAL A C 1
ATOM 874 O O . VAL A 1 103 ? -3.396 -2.712 5.608 1.00 94.12 103 VAL A O 1
ATOM 877 N N . GLN A 1 104 ? -5.241 -1.431 5.435 1.00 91.06 104 GLN A N 1
ATOM 878 C CA . GLN A 1 104 ? -4.650 -0.277 6.091 1.00 91.06 104 GLN A CA 1
ATOM 879 C C . GLN A 1 104 ? -5.429 0.149 7.335 1.00 91.06 104 GLN A C 1
ATOM 881 O O . GLN A 1 104 ? -6.349 0.965 7.317 1.00 91.06 104 GLN A O 1
ATOM 886 N N . PHE A 1 105 ? -4.974 -0.373 8.475 1.00 93.88 105 PHE A N 1
ATOM 887 C CA . PHE A 1 105 ? -5.366 0.082 9.814 1.00 93.88 105 PHE A CA 1
ATOM 888 C C . PHE A 1 105 ? -4.323 1.027 10.440 1.00 93.88 105 PHE A C 1
ATOM 890 O O . PHE A 1 105 ? -4.203 1.107 11.662 1.00 93.88 105 PHE A O 1
ATOM 897 N N . GLY A 1 106 ? -3.526 1.709 9.612 1.00 91.00 106 GLY A N 1
ATOM 898 C CA . GLY A 1 106 ? -2.481 2.653 10.008 1.00 91.00 106 GLY A CA 1
ATOM 899 C C . GLY A 1 106 ? -2.903 4.125 9.945 1.00 91.00 106 GLY A C 1
ATOM 900 O O . GLY A 1 106 ? -4.077 4.476 9.836 1.00 91.00 106 GLY A O 1
ATOM 901 N N . LYS A 1 107 ? -1.920 5.027 10.054 1.00 91.12 107 LYS A N 1
ATOM 902 C CA . LYS A 1 107 ? -2.144 6.482 9.967 1.00 91.12 107 LYS A CA 1
ATOM 903 C C . LYS A 1 107 ? -2.486 6.918 8.539 1.00 91.12 107 LYS A C 1
ATOM 905 O O . LYS A 1 107 ? -1.987 6.341 7.580 1.00 91.12 107 LYS A O 1
ATOM 910 N N . TYR A 1 108 ? -3.206 8.034 8.412 1.00 86.81 108 TYR A N 1
ATOM 911 C CA . TYR A 1 108 ? -3.593 8.625 7.118 1.00 86.81 108 TYR A CA 1
ATOM 912 C C . TYR A 1 108 ? -2.427 8.832 6.136 1.00 86.81 108 TYR A C 1
ATOM 914 O O . TYR A 1 108 ? -2.578 8.593 4.944 1.00 86.81 108 TYR A O 1
ATOM 922 N N . ALA A 1 109 ? -1.249 9.229 6.630 1.00 86.44 109 ALA A N 1
ATOM 923 C CA . ALA A 1 109 ? -0.070 9.420 5.783 1.00 86.44 109 ALA A CA 1
ATOM 924 C C . ALA A 1 109 ? 0.344 8.144 5.025 1.00 86.44 109 ALA A C 1
ATOM 926 O O . ALA A 1 109 ? 0.876 8.247 3.926 1.00 86.44 109 ALA A O 1
ATOM 927 N N . PHE A 1 110 ? 0.083 6.959 5.590 1.00 88.38 110 PHE A N 1
ATOM 928 C CA . PHE A 1 110 ? 0.379 5.688 4.931 1.00 88.38 110 PHE A CA 1
ATOM 929 C C . PHE A 1 110 ? -0.656 5.351 3.855 1.00 88.38 110 PHE A C 1
ATOM 931 O O . PHE A 1 110 ? -0.249 4.965 2.771 1.00 88.38 110 PHE A O 1
ATOM 938 N N . VAL A 1 111 ? -1.946 5.628 4.087 1.00 86.81 111 VAL A N 1
ATOM 939 C CA . VAL A 1 111 ? -2.994 5.492 3.051 1.00 86.81 111 VAL A CA 1
ATOM 940 C C . VAL A 1 111 ? -2.661 6.349 1.829 1.00 86.81 111 VAL A C 1
ATOM 942 O O . VAL A 1 111 ? -2.635 5.864 0.705 1.00 86.81 111 VAL A O 1
ATOM 945 N N . ALA A 1 112 ? -2.345 7.631 2.041 1.00 87.75 112 ALA A N 1
ATOM 946 C CA . ALA A 1 112 ? -1.974 8.525 0.945 1.00 87.75 112 ALA A CA 1
ATOM 947 C C . ALA A 1 112 ? -0.724 8.024 0.199 1.00 87.75 112 ALA A C 1
ATOM 949 O O . ALA A 1 112 ? -0.641 8.120 -1.022 1.00 87.75 112 ALA A O 1
ATOM 950 N N . TYR A 1 113 ? 0.246 7.466 0.923 1.00 88.50 113 TYR A N 1
ATOM 951 C CA . TYR A 1 113 ? 1.436 6.881 0.316 1.00 88.50 113 TYR A CA 1
ATOM 952 C C . TYR A 1 113 ? 1.117 5.632 -0.520 1.00 88.50 113 TYR A C 1
ATOM 954 O O . TYR A 1 113 ? 1.621 5.503 -1.637 1.00 88.50 113 TYR A O 1
ATOM 962 N N . ASP A 1 114 ? 0.275 4.731 -0.017 1.00 88.38 114 ASP A N 1
ATOM 963 C CA . ASP A 1 114 ? -0.128 3.523 -0.738 1.00 88.38 114 ASP A CA 1
ATOM 964 C C . ASP A 1 114 ? -0.896 3.888 -2.024 1.00 88.38 114 ASP A C 1
ATOM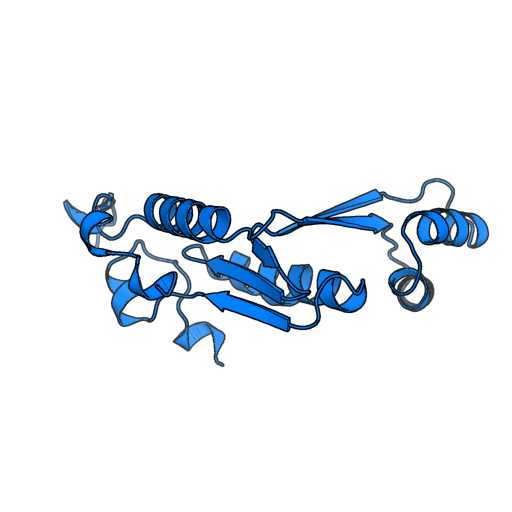 966 O O . ASP A 1 114 ? -0.531 3.420 -3.106 1.00 88.38 114 ASP A O 1
ATOM 970 N N . LEU A 1 115 ? -1.837 4.838 -1.951 1.00 87.12 115 LEU A N 1
ATOM 971 C CA . LEU A 1 115 ? -2.599 5.329 -3.106 1.00 87.12 115 LEU A CA 1
ATOM 972 C C . LEU A 1 115 ? -1.723 6.053 -4.146 1.00 87.12 115 LEU A C 1
ATOM 974 O O . LEU A 1 115 ? -1.706 5.683 -5.321 1.00 87.12 115 LEU A O 1
ATOM 978 N N . PHE A 1 116 ? -0.995 7.097 -3.740 1.00 87.81 116 PHE A N 1
ATOM 979 C CA . PHE A 1 116 ? -0.337 8.006 -4.688 1.00 87.81 116 PHE A CA 1
ATOM 980 C C . PHE A 1 116 ? 1.072 7.575 -5.093 1.00 87.81 116 PHE A C 1
ATOM 982 O O . PHE A 1 116 ? 1.577 8.039 -6.113 1.00 87.81 116 PHE A O 1
ATOM 989 N N . VAL A 1 117 ? 1.724 6.711 -4.310 1.00 88.75 117 VAL A N 1
ATOM 990 C CA . VAL A 1 117 ? 3.085 6.249 -4.609 1.00 88.75 117 VAL A CA 1
ATOM 991 C C . VAL A 1 117 ? 3.075 4.792 -5.031 1.00 88.75 117 VAL A C 1
ATOM 993 O O . VAL A 1 117 ? 3.543 4.489 -6.126 1.00 88.75 117 VAL A O 1
ATOM 996 N N . LYS A 1 118 ? 2.562 3.874 -4.204 1.00 90.00 118 LYS A N 1
ATOM 997 C CA . LYS A 1 118 ? 2.640 2.446 -4.538 1.00 90.00 118 LYS A CA 1
ATOM 998 C C . LYS A 1 118 ? 1.711 2.074 -5.686 1.00 90.00 118 LYS A C 1
ATOM 1000 O O . LYS A 1 118 ? 2.205 1.567 -6.685 1.00 90.00 118 LYS A O 1
ATOM 1005 N N . HIS A 1 119 ? 0.404 2.304 -5.577 1.00 89.81 119 HIS A N 1
ATOM 1006 C CA . HIS A 1 119 ? -0.531 1.883 -6.622 1.00 89.81 119 HIS A CA 1
ATOM 1007 C C . HIS A 1 119 ? -0.185 2.513 -7.967 1.00 89.81 119 HIS A C 1
ATOM 1009 O O . HIS A 1 119 ? -0.077 1.794 -8.957 1.00 89.81 119 HIS A O 1
ATOM 1015 N N . LEU A 1 120 ? 0.101 3.818 -7.992 1.00 89.31 120 LEU A N 1
ATOM 1016 C CA . LEU A 1 120 ? 0.514 4.499 -9.218 1.00 89.31 120 LEU A CA 1
ATOM 1017 C C . LEU A 1 120 ? 1.786 3.894 -9.829 1.00 89.31 120 LEU A C 1
ATOM 1019 O O . LEU A 1 120 ? 1.839 3.677 -11.038 1.00 89.31 120 LEU A O 1
ATOM 1023 N N . LEU A 1 121 ? 2.798 3.591 -9.012 1.00 89.12 121 LEU A N 1
ATOM 1024 C CA . LEU A 1 121 ? 4.041 2.990 -9.489 1.00 89.12 121 LEU A CA 1
ATOM 1025 C C . LEU A 1 121 ? 3.825 1.576 -10.044 1.00 89.12 121 LEU A C 1
ATOM 1027 O O . LEU A 1 121 ? 4.331 1.260 -11.116 1.00 89.12 121 LEU A O 1
ATOM 1031 N N . PHE A 1 122 ? 3.075 0.734 -9.332 1.00 90.38 122 PHE A N 1
ATOM 1032 C CA . PHE A 1 122 ? 2.795 -0.638 -9.761 1.00 90.38 122 PHE A CA 1
ATOM 1033 C C . PHE A 1 122 ? 1.911 -0.660 -11.013 1.00 90.38 122 PHE A C 1
ATOM 1035 O O . PHE A 1 122 ? 2.122 -1.500 -11.884 1.00 90.38 122 PHE A O 1
ATOM 1042 N N . TYR A 1 123 ? 0.960 0.271 -11.123 1.00 90.88 123 TYR A N 1
ATOM 1043 C CA . TYR A 1 123 ? 0.119 0.435 -12.308 1.00 90.88 123 TYR A CA 1
ATOM 1044 C C . TYR A 1 123 ? 0.944 0.889 -13.513 1.00 90.88 123 TYR A C 1
ATOM 1046 O O . TYR A 1 123 ? 0.909 0.264 -14.568 1.00 90.88 123 TYR A O 1
ATOM 1054 N N . SER A 1 124 ? 1.758 1.935 -13.339 1.00 85.56 124 SER A N 1
ATOM 1055 C CA . SER A 1 124 ? 2.600 2.469 -14.419 1.00 85.56 124 SER A CA 1
ATOM 1056 C C . SER A 1 124 ? 3.650 1.456 -14.884 1.00 85.56 124 SER A C 1
ATOM 1058 O O . SER A 1 124 ? 3.974 1.412 -16.063 1.00 85.56 124 SER A O 1
ATOM 1060 N N . GLY A 1 125 ? 4.147 0.616 -13.970 1.00 84.00 125 GLY A N 1
ATOM 1061 C CA . GLY A 1 125 ? 5.059 -0.486 -14.273 1.00 84.00 125 GLY A CA 1
ATOM 1062 C C . GLY A 1 125 ? 4.393 -1.751 -14.825 1.00 84.00 125 GLY A C 1
ATOM 1063 O O . GLY A 1 125 ? 5.076 -2.761 -14.976 1.00 84.00 125 GLY A O 1
ATOM 1064 N N . GLY A 1 126 ? 3.076 -1.743 -15.066 1.00 86.38 126 GLY A N 1
ATOM 1065 C CA . GLY A 1 126 ? 2.335 -2.887 -15.611 1.00 86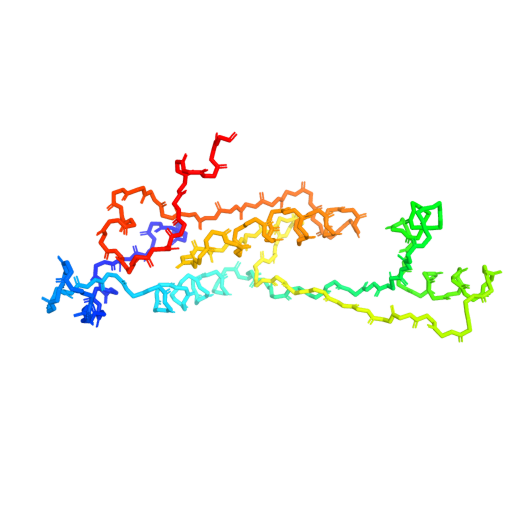.38 126 GLY A CA 1
ATOM 1066 C C . GLY A 1 126 ? 2.211 -4.093 -14.671 1.00 86.38 126 GLY A C 1
ATOM 1067 O O . GLY A 1 126 ? 1.898 -5.189 -15.125 1.00 86.38 126 GLY A O 1
ATOM 1068 N N . VAL A 1 127 ? 2.466 -3.920 -13.369 1.00 88.38 127 VAL A N 1
ATOM 1069 C CA . VAL A 1 127 ? 2.363 -4.991 -12.357 1.00 88.38 127 VAL A CA 1
ATOM 1070 C C . VAL A 1 127 ? 0.913 -5.226 -11.940 1.00 88.38 127 VAL A C 1
ATOM 1072 O O . VAL A 1 127 ? 0.533 -6.344 -11.593 1.00 88.38 127 VAL A O 1
ATOM 1075 N N . ILE A 1 128 ? 0.109 -4.163 -11.931 1.00 93.88 128 ILE A N 1
ATOM 1076 C CA . ILE A 1 128 ? -1.307 -4.207 -11.571 1.00 93.88 128 ILE A CA 1
ATOM 1077 C C . ILE A 1 128 ? -2.135 -3.410 -12.570 1.00 93.88 128 ILE A C 1
ATOM 1079 O O . ILE A 1 128 ? -1.665 -2.432 -13.143 1.00 93.88 128 ILE A O 1
ATOM 1083 N N . ASN A 1 129 ? -3.407 -3.768 -12.676 1.00 94.94 129 ASN A N 1
ATOM 1084 C CA . ASN A 1 129 ? -4.416 -3.019 -13.416 1.00 94.94 129 ASN A CA 1
ATOM 1085 C C . ASN A 1 129 ? -5.392 -2.325 -12.455 1.00 94.94 129 ASN A C 1
ATOM 1087 O O . ASN A 1 129 ? -6.022 -1.338 -12.822 1.00 94.94 129 ASN A O 1
ATOM 1091 N N . VAL A 1 130 ? -5.519 -2.847 -11.229 1.00 94.56 130 VAL A N 1
ATOM 1092 C CA . VAL A 1 130 ? -6.424 -2.345 -10.189 1.00 94.56 130 VAL A CA 1
ATOM 1093 C C . VAL A 1 130 ? -5.740 -2.434 -8.823 1.00 94.56 130 VAL A C 1
ATOM 1095 O O . VAL A 1 130 ? -5.134 -3.454 -8.487 1.00 94.56 130 VAL A O 1
ATOM 1098 N N . GLY A 1 131 ? -5.856 -1.365 -8.036 1.00 93.25 131 GLY A N 1
ATOM 1099 C CA . GLY A 1 131 ? -5.528 -1.349 -6.611 1.00 93.25 131 GLY A CA 1
ATOM 1100 C C . GLY A 1 131 ? -6.796 -1.272 -5.767 1.00 93.25 131 GLY A C 1
ATOM 1101 O O . GLY A 1 131 ? -7.722 -0.536 -6.107 1.00 93.25 131 GLY A O 1
ATOM 1102 N N . ILE A 1 132 ? -6.845 -2.053 -4.694 1.00 93.81 132 ILE A N 1
ATOM 1103 C CA . ILE A 1 132 ? -7.943 -2.089 -3.730 1.00 93.81 132 ILE A CA 1
ATOM 1104 C C . ILE A 1 132 ? -7.380 -1.720 -2.361 1.00 93.81 132 ILE A C 1
ATOM 1106 O O . ILE A 1 132 ? -6.484 -2.390 -1.852 1.00 93.81 132 ILE A O 1
ATOM 1110 N N . GLU A 1 133 ? -7.963 -0.703 -1.740 1.00 92.94 133 GLU A N 1
ATOM 1111 C CA . GLU A 1 133 ? -7.623 -0.283 -0.384 1.00 92.94 133 GLU A CA 1
ATOM 1112 C C . GLU A 1 133 ? -8.729 -0.735 0.581 1.00 92.94 133 GLU A C 1
ATOM 1114 O O . GLU A 1 133 ? -9.904 -0.405 0.399 1.00 92.94 133 GLU A O 1
ATOM 1119 N N . VAL A 1 134 ? -8.367 -1.482 1.624 1.00 94.00 134 VAL A N 1
ATOM 1120 C CA . VAL A 1 134 ? -9.293 -1.900 2.685 1.00 94.00 134 VAL A CA 1
ATOM 1121 C C . VAL A 1 134 ? -9.058 -1.036 3.918 1.00 94.00 134 VAL A C 1
ATOM 1123 O O . VAL A 1 134 ? -8.037 -1.160 4.596 1.00 94.00 134 VAL A O 1
ATOM 1126 N N . LEU A 1 135 ? -10.037 -0.184 4.228 1.00 94.75 135 LEU A N 1
ATOM 1127 C CA . LEU A 1 135 ? -10.009 0.753 5.352 1.00 94.75 135 LEU A CA 1
ATOM 1128 C C . LEU A 1 135 ? -11.120 0.444 6.361 1.00 94.75 135 LEU A C 1
ATOM 1130 O O . LEU A 1 135 ? -12.195 -0.019 5.972 1.00 94.75 135 LEU A O 1
ATOM 1134 N N . PRO A 1 136 ? -10.921 0.751 7.656 1.00 95.88 136 PRO A N 1
ATOM 1135 C CA . PRO A 1 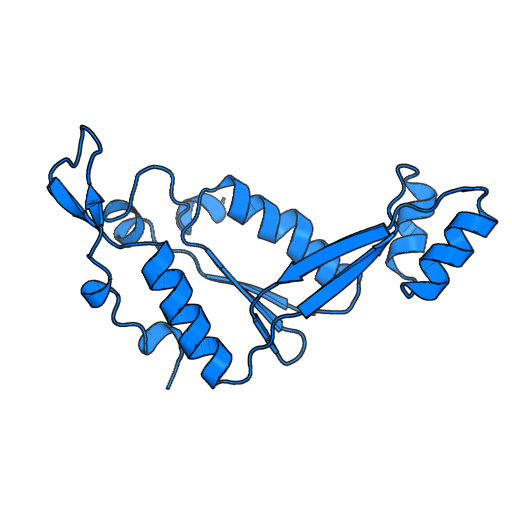136 ? -12.021 0.747 8.606 1.00 95.88 136 PRO A CA 1
ATOM 1136 C C . PRO A 1 136 ? -12.985 1.903 8.299 1.00 95.88 136 PRO A C 1
ATOM 1138 O O . PRO A 1 136 ? -12.567 3.018 7.980 1.00 95.88 136 PRO A O 1
ATOM 1141 N N . MET A 1 137 ? -14.282 1.665 8.478 1.00 96.38 137 MET A N 1
ATOM 1142 C CA . MET A 1 137 ? -15.271 2.745 8.574 1.00 96.38 137 MET A CA 1
ATOM 1143 C C . MET A 1 137 ? -15.022 3.587 9.831 1.00 96.38 137 MET A C 1
ATOM 1145 O O . MET A 1 137 ? -14.412 3.114 10.799 1.00 96.38 137 MET A O 1
ATOM 1149 N N . LYS A 1 138 ? -15.549 4.816 9.877 1.00 95.69 138 LYS A N 1
ATOM 1150 C CA . LYS A 1 138 ? -15.416 5.694 11.047 1.00 95.69 138 LYS A CA 1
ATOM 1151 C C . LYS A 1 138 ? -15.936 5.052 12.331 1.00 95.69 138 LYS A C 1
ATOM 1153 O O . LYS A 1 138 ? -15.337 5.245 13.392 1.00 95.69 138 LYS A O 1
ATOM 1158 N N . SER A 1 139 ? -17.013 4.274 12.230 1.00 96.38 139 SER A N 1
ATOM 1159 C CA . SER A 1 139 ? -17.587 3.518 13.347 1.00 96.38 139 SER A CA 1
ATOM 1160 C C . SER A 1 139 ? -16.545 2.592 13.986 1.00 96.38 139 SER A C 1
ATOM 1162 O O . SER A 1 139 ? -16.281 2.708 15.180 1.00 96.38 139 SER A O 1
ATOM 1164 N N . MET A 1 140 ? -15.853 1.779 13.184 1.00 95.94 140 MET A N 1
ATOM 1165 C CA . MET A 1 140 ? -14.791 0.881 13.653 1.00 95.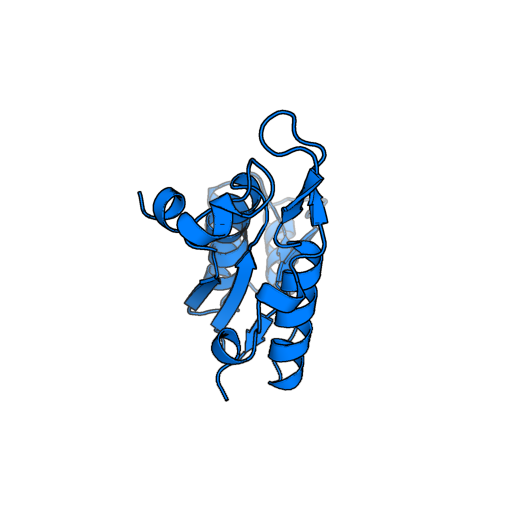94 140 MET A CA 1
ATOM 1166 C C . MET A 1 140 ? -13.553 1.652 14.127 1.00 95.94 140 MET A C 1
ATOM 1168 O O . MET A 1 140 ? -12.982 1.335 15.170 1.00 95.94 140 MET A O 1
ATOM 1172 N N . GLN A 1 141 ? -13.146 2.696 13.397 1.00 95.75 141 GLN A N 1
ATOM 1173 C CA . GLN A 1 141 ? -11.987 3.516 13.762 1.00 95.75 141 GLN A CA 1
ATOM 1174 C C . GLN A 1 141 ? -12.163 4.179 15.134 1.00 95.75 141 GLN A C 1
ATOM 1176 O O . GLN A 1 141 ? -11.182 4.337 15.859 1.00 95.75 141 GLN A O 1
ATOM 1181 N N . SER A 1 142 ? -13.390 4.545 15.524 1.00 94.81 142 SER A N 1
ATOM 1182 C CA . SER A 1 142 ? -13.664 5.132 16.846 1.00 94.81 142 SER A CA 1
ATOM 1183 C C . SER A 1 142 ? -13.363 4.183 18.016 1.00 94.81 142 SER A C 1
ATOM 1185 O O . SER A 1 142 ? -13.180 4.621 19.152 1.00 94.81 142 SER A O 1
ATOM 1187 N N . GLU A 1 143 ? -13.226 2.892 17.718 1.00 95.81 143 GLU A N 1
ATOM 1188 C CA . GLU A 1 143 ? -12.860 1.822 18.643 1.00 95.81 143 GLU A CA 1
ATOM 1189 C C . GLU A 1 143 ? -11.407 1.347 18.449 1.00 95.81 143 GLU A C 1
ATOM 1191 O O . GLU A 1 143 ? -11.009 0.284 18.930 1.00 95.81 143 GLU A O 1
ATOM 1196 N N . MET A 1 144 ? -10.597 2.148 17.752 1.00 95.31 144 MET A N 1
ATOM 1197 C CA . MET A 1 144 ? -9.153 1.994 17.567 1.00 95.31 144 MET A CA 1
ATOM 1198 C C . MET A 1 144 ? -8.395 3.146 18.240 1.00 95.31 144 MET A C 1
ATOM 1200 O O . MET A 1 144 ? -8.982 4.069 18.801 1.00 95.31 144 MET A O 1
ATOM 1204 N N . SER A 1 145 ? -7.062 3.106 18.185 1.00 92.50 145 SER A N 1
ATOM 1205 C CA . SER A 1 145 ? -6.248 4.244 18.624 1.00 92.50 145 SER A CA 1
ATOM 1206 C C . SER A 1 145 ? -6.504 5.511 17.809 1.00 92.50 145 SER A C 1
ATOM 1208 O O . SER A 1 145 ? -6.844 5.457 16.624 1.00 92.50 145 SER A O 1
ATOM 1210 N N . THR A 1 146 ? -6.265 6.669 18.427 1.00 88.69 146 THR A N 1
ATOM 1211 C CA . THR A 1 146 ? -6.365 7.954 17.728 1.00 88.69 146 THR A CA 1
ATOM 1212 C C . THR A 1 146 ? -5.386 8.026 16.553 1.00 88.69 146 THR A C 1
ATOM 1214 O O . THR A 1 146 ? -4.236 7.591 16.636 1.00 88.69 146 THR A O 1
ATOM 1217 N N . GLY A 1 147 ? -5.839 8.625 15.449 1.00 88.94 147 GLY A N 1
ATOM 1218 C CA . GLY A 1 147 ? -5.011 8.904 14.273 1.00 88.94 147 GLY A CA 1
ATOM 1219 C C . GLY A 1 147 ? -4.972 7.789 13.228 1.00 88.94 147 GLY A C 1
ATOM 1220 O O . GLY A 1 147 ? -4.306 7.969 12.208 1.00 88.94 147 GLY A O 1
ATOM 1221 N N . ILE A 1 148 ? -5.689 6.682 13.450 1.00 93.50 148 ILE A N 1
ATOM 1222 C CA . ILE A 1 148 ? -5.937 5.679 12.409 1.00 93.50 148 ILE A CA 1
ATOM 1223 C C . ILE A 1 148 ? -6.824 6.283 11.310 1.00 93.50 148 ILE A C 1
ATOM 1225 O O . ILE A 1 148 ? -7.754 7.046 11.590 1.00 93.50 148 ILE A O 1
ATOM 1229 N N . ALA A 1 149 ? -6.479 5.998 10.056 1.00 93.56 149 ALA A N 1
ATOM 1230 C CA . ALA A 1 149 ? -7.250 6.414 8.895 1.00 93.56 149 ALA A CA 1
ATOM 1231 C C . ALA A 1 149 ? -8.615 5.717 8.860 1.00 93.56 149 ALA A C 1
ATOM 1233 O O . ALA A 1 149 ? -8.788 4.654 9.446 1.00 93.56 149 ALA A O 1
ATOM 1234 N N . TYR A 1 150 ? -9.584 6.324 8.184 1.00 95.19 150 TYR A N 1
ATOM 1235 C CA . TYR A 1 150 ? -10.904 5.735 7.990 1.00 95.19 150 TYR A CA 1
ATOM 1236 C C . TYR A 1 150 ? -11.446 6.102 6.614 1.00 95.19 150 TYR A C 1
ATOM 1238 O O . TYR A 1 150 ? -11.080 7.146 6.063 1.00 95.19 150 TYR A O 1
ATOM 1246 N N . TYR A 1 151 ? -12.304 5.236 6.086 1.00 94.44 151 TYR A N 1
ATOM 1247 C CA . TYR A 1 151 ? -12.819 5.284 4.720 1.00 94.44 151 TYR A CA 1
ATOM 1248 C C . TYR A 1 151 ? -13.394 6.656 4.335 1.00 94.44 151 TYR A C 1
ATOM 1250 O O . TYR A 1 151 ? -12.996 7.253 3.334 1.00 94.44 151 TYR A O 1
ATOM 1258 N N . GLU A 1 152 ? -14.267 7.212 5.174 1.00 93.69 152 GLU A N 1
ATOM 1259 C CA . GLU A 1 152 ? -14.995 8.451 4.889 1.00 93.69 152 GLU A CA 1
ATOM 1260 C C . GLU A 1 152 ? -14.067 9.669 4.761 1.00 93.69 152 GLU A C 1
ATOM 1262 O O . GLU A 1 152 ? -14.400 10.628 4.073 1.00 93.69 152 GLU A O 1
ATOM 1267 N N . ARG A 1 153 ? -12.883 9.639 5.387 1.00 84.56 153 ARG A N 1
ATOM 1268 C CA . ARG A 1 153 ? -11.889 10.715 5.261 1.00 84.56 153 ARG A CA 1
ATOM 1269 C C . ARG A 1 153 ? -11.101 10.649 3.960 1.00 84.56 153 ARG A C 1
ATOM 1271 O O . ARG A 1 153 ? -10.644 11.686 3.503 1.00 84.56 153 ARG A O 1
ATOM 1278 N N . GLY A 1 154 ? -10.879 9.450 3.428 1.00 67.75 154 GLY A N 1
ATOM 1279 C CA . GLY A 1 154 ? -10.151 9.247 2.173 1.00 67.75 154 GLY A CA 1
ATOM 1280 C C . GLY A 1 154 ? -11.027 9.369 0.925 1.00 67.75 154 GLY A C 1
ATOM 1281 O O . GLY A 1 154 ? -10.503 9.280 -0.175 1.00 67.75 154 GLY A O 1
ATOM 1282 N N . SER A 1 155 ? -12.343 9.541 1.098 1.00 60.94 155 SER A N 1
ATOM 1283 C CA . SER A 1 155 ? -13.334 9.596 0.011 1.00 60.94 155 SER A CA 1
ATOM 1284 C C . SER A 1 155 ? -13.685 11.026 -0.441 1.00 60.94 155 SER A C 1
ATOM 1286 O O . SER A 1 155 ? -14.612 11.199 -1.231 1.00 60.94 155 SER A O 1
ATOM 1288 N N . LEU A 1 156 ? -12.984 12.036 0.085 1.00 45.16 156 LEU A N 1
ATOM 1289 C CA . LEU A 1 156 ? -13.100 13.459 -0.265 1.00 45.16 156 LEU A CA 1
ATOM 1290 C C . LEU A 1 156 ? -11.804 13.925 -0.929 1.00 45.16 156 LEU A C 1
ATOM 1292 O O . LEU A 1 156 ? -11.904 14.712 -1.893 1.00 45.16 156 LEU A O 1
#